Protein AF-A0A925ETJ0-F1 (afdb_monomer_lite)

Structure (mmCIF, N/CA/C/O backbone):
data_AF-A0A925ETJ0-F1
#
_entry.id   AF-A0A925ETJ0-F1
#
loop_
_atom_site.group_PDB
_atom_site.id
_atom_site.type_symbol
_atom_site.label_atom_id
_atom_site.label_alt_id
_atom_site.label_comp_id
_atom_site.label_asym_id
_atom_site.label_entity_id
_atom_site.label_seq_id
_atom_site.pdbx_PDB_ins_code
_atom_site.Cartn_x
_atom_site.Cartn_y
_atom_site.Cartn_z
_atom_site.occupancy
_atom_site.B_iso_or_equiv
_atom_site.auth_seq_id
_atom_site.auth_comp_id
_atom_site.auth_asym_id
_atom_site.auth_atom_id
_atom_site.pdbx_PDB_model_num
ATOM 1 N N . GLU A 1 1 ? -6.598 -4.816 3.043 1.00 66.56 1 GLU A N 1
ATOM 2 C CA . GLU A 1 1 ? -7.677 -4.328 3.926 1.00 66.56 1 GLU A CA 1
ATOM 3 C C . GLU A 1 1 ? -8.921 -3.922 3.136 1.00 66.56 1 GLU A C 1
ATOM 5 O O . GLU A 1 1 ? -9.780 -4.771 2.965 1.00 66.56 1 GLU A O 1
ATOM 10 N N . HIS A 1 2 ? -9.052 -2.706 2.579 1.00 65.56 2 HIS A N 1
ATOM 11 C CA . HIS A 1 2 ? -10.317 -2.332 1.903 1.00 65.56 2 HIS A CA 1
ATOM 12 C C . HIS A 1 2 ? -10.644 -3.180 0.655 1.00 65.56 2 HIS A C 1
ATOM 14 O O . HIS A 1 2 ? -11.808 -3.443 0.371 1.00 65.56 2 HIS A O 1
ATOM 20 N N . HIS A 1 3 ? -9.627 -3.663 -0.064 1.00 73.69 3 HIS A N 1
ATOM 21 C CA . HIS A 1 3 ? -9.819 -4.544 -1.222 1.00 73.69 3 HIS A CA 1
ATOM 22 C C . HIS A 1 3 ? -10.395 -5.924 -0.867 1.00 73.69 3 HIS A C 1
ATOM 24 O O . HIS A 1 3 ? -11.021 -6.538 -1.725 1.00 73.69 3 HIS A O 1
ATOM 30 N N . ASP A 1 4 ? -10.226 -6.381 0.377 1.00 81.75 4 ASP A N 1
ATOM 31 C CA . ASP A 1 4 ? -10.719 -7.684 0.842 1.00 8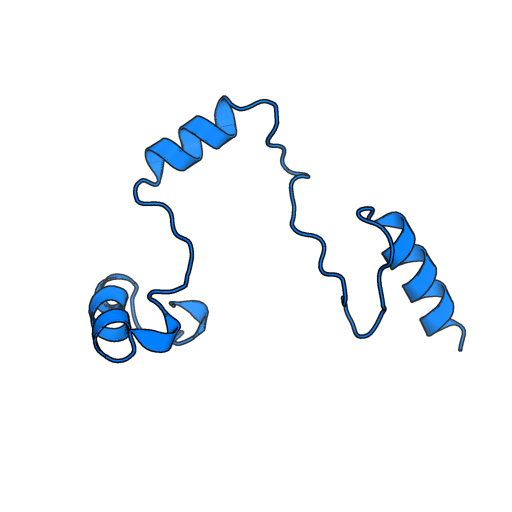1.75 4 ASP A CA 1
ATOM 32 C C . ASP A 1 4 ? -12.212 -7.611 1.212 1.00 81.75 4 ASP A C 1
ATOM 34 O O . ASP A 1 4 ? -12.937 -8.600 1.132 1.00 81.75 4 ASP A O 1
ATOM 38 N N . PHE A 1 5 ? -12.693 -6.411 1.559 1.00 84.69 5 PHE A N 1
ATOM 39 C CA . PHE A 1 5 ? -14.069 -6.155 1.973 1.00 84.69 5 PHE A CA 1
ATOM 40 C C . PHE A 1 5 ? -14.624 -4.896 1.307 1.00 84.69 5 PHE A C 1
ATOM 42 O O . PHE A 1 5 ? -14.753 -3.842 1.932 1.00 84.69 5 PHE A O 1
ATOM 49 N N . SER A 1 6 ? -15.018 -5.017 0.038 1.00 84.56 6 SER A N 1
ATOM 50 C CA . SER A 1 6 ? -15.497 -3.886 -0.773 1.00 84.56 6 SER A CA 1
ATOM 51 C C . SER A 1 6 ? -16.740 -3.181 -0.205 1.00 84.56 6 SER A C 1
ATOM 53 O O . SER A 1 6 ? -17.007 -2.036 -0.554 1.00 84.56 6 SER A O 1
ATOM 55 N N . TYR A 1 7 ? -17.488 -3.840 0.686 1.00 89.12 7 TYR A N 1
ATOM 56 C CA . TYR A 1 7 ? -18.650 -3.270 1.379 1.00 89.12 7 TYR A CA 1
ATOM 57 C C . TYR A 1 7 ? -18.329 -2.621 2.733 1.00 89.12 7 TYR A C 1
ATOM 59 O O . TYR A 1 7 ? -19.216 -2.013 3.334 1.00 89.12 7 TYR A O 1
ATOM 67 N N . ILE A 1 8 ? -17.098 -2.738 3.241 1.00 88.31 8 ILE A N 1
ATOM 68 C CA . ILE A 1 8 ? -16.732 -2.173 4.541 1.00 88.31 8 ILE A CA 1
ATOM 69 C C . ILE A 1 8 ? -16.040 -0.819 4.338 1.00 88.31 8 ILE A C 1
ATOM 71 O O . ILE A 1 8 ? -14.999 -0.749 3.675 1.00 88.31 8 ILE A O 1
ATOM 75 N N . PRO A 1 9 ? -16.581 0.272 4.910 1.00 90.50 9 PRO A N 1
ATOM 76 C CA . PRO A 1 9 ? -15.963 1.582 4.790 1.00 90.50 9 PRO A CA 1
ATOM 77 C C . PRO A 1 9 ? -14.638 1.647 5.561 1.00 90.50 9 PRO A C 1
ATOM 79 O O . PRO A 1 9 ? -14.439 0.985 6.581 1.00 90.50 9 PRO A O 1
ATOM 82 N N . TRP A 1 10 ? -13.735 2.507 5.088 1.00 86.94 10 TRP A N 1
ATOM 83 C CA . TRP A 1 10 ? -12.366 2.658 5.595 1.00 86.94 10 TRP A CA 1
ATOM 84 C C . TRP A 1 10 ? -12.237 2.921 7.109 1.00 86.94 10 TRP A C 1
ATOM 86 O O . TRP A 1 10 ? -11.265 2.511 7.736 1.00 86.94 10 TRP A O 1
ATOM 96 N N . ASN A 1 11 ? -13.234 3.560 7.723 1.00 91.00 11 ASN A N 1
ATOM 97 C CA . ASN A 1 11 ? -13.246 3.900 9.143 1.00 91.00 11 ASN A CA 1
ATOM 98 C C . ASN A 1 11 ? -13.482 2.678 10.039 1.00 91.00 11 ASN A C 1
ATOM 100 O O . ASN A 1 11 ? -13.243 2.760 11.239 1.00 91.00 11 ASN A O 1
ATOM 104 N N . LYS A 1 12 ? -13.943 1.558 9.467 1.00 91.75 12 LYS A N 1
ATOM 105 C CA . LYS A 1 12 ? -14.112 0.277 10.162 1.00 91.75 12 LYS A CA 1
ATOM 106 C C . LYS A 1 12 ? -12.946 -0.690 9.953 1.00 91.75 12 LYS A C 1
ATOM 108 O O . LYS A 1 12 ? -12.917 -1.743 10.578 1.00 91.75 12 LYS A O 1
ATOM 113 N N . LEU A 1 13 ? -11.956 -0.348 9.128 1.00 88.94 13 LEU A N 1
ATOM 114 C CA . LEU A 1 13 ? -10.772 -1.194 8.937 1.00 88.94 13 LEU A CA 1
ATOM 115 C C . LEU A 1 13 ? -10.001 -1.494 10.239 1.00 88.94 13 LEU A C 1
ATOM 117 O O . LEU A 1 13 ? -9.573 -2.637 10.394 1.00 88.94 13 LEU A O 1
ATOM 121 N N . PRO A 1 14 ? -9.887 -0.569 11.221 1.00 91.12 14 PRO A N 1
ATOM 122 C CA . PRO A 1 14 ? -9.245 -0.893 12.497 1.00 91.12 14 PRO A CA 1
ATOM 123 C C . PRO A 1 14 ? -9.923 -2.050 13.245 1.00 91.12 14 PRO A C 1
ATOM 125 O O . PRO A 1 14 ? -9.246 -2.849 13.888 1.00 91.12 14 PRO A O 1
ATOM 128 N N . GLU A 1 15 ? -11.249 -2.170 13.130 1.00 93.25 15 GLU A N 1
ATOM 129 C CA . GLU A 1 15 ? -12.022 -3.263 13.725 1.00 93.25 15 GLU A CA 1
ATOM 130 C C . GLU A 1 15 ? -11.674 -4.601 13.056 1.00 93.25 15 GLU A C 1
ATOM 132 O O . GLU A 1 15 ? -11.375 -5.576 13.741 1.00 93.25 15 GLU A O 1
ATOM 137 N N . ILE A 1 16 ? -11.591 -4.627 11.721 1.00 90.62 16 ILE A N 1
ATOM 138 C CA . ILE A 1 16 ? -11.165 -5.811 10.954 1.00 90.62 16 ILE A CA 1
ATOM 139 C C . ILE A 1 16 ? -9.756 -6.245 11.361 1.00 90.62 16 ILE A C 1
ATOM 141 O O . ILE A 1 16 ? -9.512 -7.423 11.628 1.00 90.62 16 ILE A O 1
ATOM 145 N N . ARG A 1 17 ? -8.828 -5.287 11.441 1.00 91.12 17 ARG A N 1
ATOM 146 C CA . ARG A 1 17 ? -7.447 -5.545 11.849 1.00 91.12 17 ARG A CA 1
ATOM 147 C C . ARG A 1 17 ? -7.364 -6.128 13.261 1.00 91.12 17 ARG A C 1
ATOM 149 O O . ARG A 1 17 ? -6.497 -6.957 13.515 1.00 91.12 17 ARG A O 1
ATOM 156 N N . SER A 1 18 ? -8.263 -5.725 14.161 1.00 93.75 18 SER A N 1
ATOM 157 C CA . SER A 1 18 ? -8.352 -6.286 15.513 1.00 93.75 18 SER A CA 1
ATOM 158 C C . SER A 1 18 ? -8.907 -7.711 15.542 1.00 93.75 18 SER A C 1
ATOM 160 O O . SER A 1 18 ? -8.525 -8.474 16.425 1.00 93.75 18 SER A O 1
ATOM 162 N N . ILE A 1 19 ? -9.819 -8.062 14.632 1.00 94.69 19 ILE A N 1
ATOM 163 C CA . ILE A 1 19 ? -10.446 -9.393 14.575 1.00 94.69 19 ILE A CA 1
ATOM 164 C C . ILE A 1 19 ? -9.491 -10.431 13.977 1.00 94.69 19 ILE A C 1
ATOM 166 O O . ILE A 1 19 ? -9.501 -11.579 14.411 1.00 94.69 19 ILE A O 1
ATOM 170 N N . ALA A 1 20 ? -8.672 -10.032 12.999 1.00 92.25 20 ALA A N 1
ATOM 171 C CA . ALA A 1 20 ? -7.799 -10.939 12.253 1.00 92.25 20 ALA A CA 1
ATOM 172 C C . ALA A 1 20 ? -6.347 -10.406 12.155 1.00 92.25 20 ALA A C 1
ATOM 174 O O . ALA A 1 20 ? -5.835 -10.157 11.055 1.00 92.25 20 ALA A O 1
ATOM 175 N N . PRO A 1 21 ? -5.669 -10.166 13.296 1.00 92.69 21 PRO A N 1
ATOM 176 C CA . PRO A 1 21 ? -4.347 -9.538 13.342 1.00 92.69 21 PRO A CA 1
ATOM 177 C C . PRO A 1 21 ? -3.264 -10.324 12.594 1.00 92.69 21 PRO A C 1
ATOM 179 O O . PRO A 1 21 ? -2.321 -9.722 12.082 1.00 92.69 21 PRO A O 1
ATOM 182 N N . GLU A 1 22 ? -3.388 -11.644 12.494 1.00 94.50 22 GLU A N 1
ATOM 183 C CA . GLU A 1 22 ? -2.460 -12.535 11.796 1.00 94.50 22 GLU A CA 1
ATOM 184 C C . GLU A 1 22 ? -2.347 -12.237 10.294 1.00 94.50 22 GLU A C 1
ATOM 186 O O . GLU A 1 22 ? -1.281 -12.431 9.710 1.00 94.50 22 GLU A O 1
ATOM 191 N N . TYR A 1 23 ? -3.405 -11.698 9.682 1.00 89.88 23 TYR A N 1
ATOM 192 C CA . TYR A 1 23 ? -3.409 -11.329 8.264 1.00 89.88 23 TYR A CA 1
ATOM 193 C C . TYR A 1 23 ? -2.912 -9.901 8.021 1.00 89.88 23 TYR A C 1
ATOM 195 O O . TYR A 1 23 ? -2.383 -9.609 6.950 1.00 89.88 23 TYR A O 1
ATOM 203 N N . TYR A 1 24 ? -3.077 -9.006 9.000 1.00 89.94 24 TYR A N 1
ATOM 204 C CA . TYR A 1 24 ? -2.911 -7.564 8.785 1.00 89.94 24 TYR A CA 1
ATOM 205 C C . TYR A 1 24 ? -1.716 -6.946 9.521 1.00 89.94 24 TYR A C 1
ATOM 207 O O . TYR A 1 24 ? -1.158 -5.956 9.053 1.00 89.94 24 TYR A O 1
ATOM 215 N N . ASN A 1 25 ? -1.254 -7.517 10.639 1.00 91.44 25 ASN A N 1
ATOM 216 C CA . ASN A 1 25 ? -0.133 -6.944 11.395 1.00 91.44 25 ASN A CA 1
ATOM 217 C C . ASN A 1 25 ? 1.228 -7.114 10.717 1.00 91.44 25 ASN A C 1
ATOM 219 O O . ASN A 1 25 ? 2.139 -6.342 11.008 1.00 91.44 25 ASN A O 1
ATOM 223 N N . SER A 1 26 ? 1.365 -8.083 9.813 1.00 92.69 26 SER A N 1
ATOM 224 C CA . SER A 1 26 ? 2.572 -8.272 9.002 1.00 92.69 26 SER A CA 1
ATOM 225 C C . SER A 1 26 ? 2.654 -7.307 7.812 1.00 92.69 26 SER A C 1
ATOM 227 O O . SER A 1 26 ? 3.710 -7.190 7.188 1.00 92.69 26 SER A O 1
ATOM 229 N N . LEU A 1 27 ? 1.564 -6.603 7.485 1.00 89.31 27 LEU A N 1
ATOM 230 C CA . LEU A 1 27 ? 1.525 -5.700 6.342 1.00 89.31 27 LEU A CA 1
ATOM 231 C C . LEU A 1 27 ? 2.294 -4.412 6.632 1.00 89.31 27 LEU A C 1
ATOM 233 O O . LEU A 1 27 ? 2.175 -3.803 7.695 1.00 89.31 27 LEU A O 1
ATOM 237 N N . THR A 1 28 ? 3.061 -3.964 5.641 1.00 89.38 28 THR A N 1
ATOM 238 C CA . THR A 1 28 ? 3.736 -2.665 5.692 1.00 89.38 28 THR A CA 1
ATOM 239 C C . THR A 1 28 ? 2.744 -1.562 5.343 1.00 89.38 28 THR A C 1
ATOM 241 O O . THR A 1 28 ? 1.993 -1.677 4.376 1.00 89.38 28 THR A O 1
ATOM 244 N N . TYR A 1 29 ? 2.753 -0.478 6.115 1.00 90.00 29 TYR A N 1
ATOM 245 C CA . TYR A 1 29 ? 1.883 0.672 5.896 1.00 90.00 29 TYR A CA 1
ATOM 246 C C . TYR A 1 29 ? 2.577 1.972 6.305 1.00 90.00 29 TYR A C 1
ATOM 248 O O . TYR A 1 29 ? 3.563 1.974 7.044 1.00 90.00 29 TYR A O 1
ATOM 256 N N . HIS A 1 30 ? 2.054 3.091 5.811 1.00 92.19 30 HIS A N 1
ATOM 257 C CA . HIS A 1 30 ? 2.533 4.425 6.156 1.00 92.19 30 HIS A CA 1
ATOM 258 C C . HIS A 1 30 ? 1.605 5.071 7.188 1.00 92.19 30 HIS A C 1
ATOM 260 O O . HIS A 1 30 ? 0.387 4.967 7.079 1.00 92.19 30 HIS A O 1
ATOM 266 N N . MET A 1 31 ? 2.181 5.774 8.165 1.00 91.81 31 MET A N 1
ATOM 267 C CA . MET A 1 31 ? 1.422 6.434 9.243 1.00 91.81 31 MET A CA 1
ATOM 268 C C . MET A 1 31 ? 0.887 7.815 8.858 1.00 91.81 31 MET A C 1
ATOM 270 O O . MET A 1 31 ? -0.000 8.344 9.516 1.00 91.81 31 MET A O 1
ATOM 274 N N . SER A 1 32 ? 1.469 8.439 7.832 1.00 95.00 32 SER A N 1
ATOM 275 C CA . SER A 1 32 ? 1.150 9.808 7.430 1.00 95.00 32 SER A CA 1
ATOM 276 C C . SER A 1 32 ? 1.142 9.918 5.918 1.00 95.00 32 SER A C 1
ATOM 278 O O . SER A 1 32 ? 2.147 9.654 5.252 1.00 95.00 32 SER A O 1
ATOM 280 N N . TRP A 1 33 ? -0.002 10.343 5.389 1.00 93.69 33 TRP A N 1
ATOM 281 C CA . TRP A 1 33 ? -0.173 10.563 3.961 1.00 93.69 33 TRP A CA 1
ATOM 282 C C . TRP A 1 33 ? 0.610 11.793 3.488 1.00 93.69 33 TRP A C 1
ATOM 284 O O . TRP A 1 33 ? 1.285 11.733 2.466 1.00 93.69 33 TRP A O 1
ATOM 294 N N . SER A 1 34 ? 0.638 12.868 4.280 1.00 97.50 34 SER A N 1
ATOM 295 C CA . SER A 1 34 ? 1.414 14.072 3.958 1.00 97.50 34 SER A CA 1
ATOM 296 C C . SER A 1 34 ? 2.917 13.792 3.884 1.00 97.50 34 SER A C 1
ATOM 298 O O . SER A 1 34 ? 3.577 14.267 2.965 1.00 97.50 34 SER A O 1
ATOM 300 N N . ASN A 1 35 ? 3.457 12.973 4.796 1.00 96.44 35 ASN A N 1
ATOM 301 C CA . ASN A 1 35 ? 4.874 12.587 4.750 1.00 96.44 35 ASN A CA 1
ATOM 302 C C . ASN A 1 35 ? 5.187 11.734 3.518 1.00 96.44 35 ASN A C 1
ATOM 304 O O . ASN A 1 35 ? 6.253 11.883 2.925 1.00 96.44 35 ASN A O 1
ATOM 308 N N . LEU A 1 36 ? 4.266 10.845 3.131 1.00 94.81 36 LEU A N 1
ATOM 309 C CA . LEU A 1 36 ? 4.408 10.032 1.927 1.00 94.81 36 LEU A CA 1
ATOM 310 C C . LEU A 1 36 ? 4.431 10.907 0.667 1.00 94.81 36 LEU A C 1
ATOM 312 O O . LEU A 1 36 ? 5.318 10.740 -0.166 1.00 94.81 36 LEU A O 1
ATOM 316 N N . VAL A 1 37 ? 3.500 11.860 0.556 1.00 95.69 37 VAL A N 1
ATOM 317 C CA . VAL A 1 37 ? 3.439 12.808 -0.567 1.00 95.69 37 VAL A CA 1
ATOM 318 C C . VAL A 1 37 ? 4.688 13.681 -0.611 1.00 95.69 37 VAL A C 1
ATOM 320 O O . VAL A 1 37 ? 5.289 13.823 -1.670 1.00 95.69 37 VAL A O 1
ATOM 323 N N . TRP A 1 38 ? 5.127 14.217 0.531 1.00 96.94 38 TRP A N 1
ATOM 324 C CA . TRP A 1 38 ? 6.365 14.989 0.605 1.00 96.94 38 TRP A CA 1
ATOM 325 C C . TRP A 1 38 ? 7.563 14.173 0.121 1.00 96.94 38 TRP A C 1
ATOM 327 O O . TRP A 1 38 ? 8.278 14.613 -0.774 1.00 96.94 38 TRP A O 1
ATOM 337 N N . LYS A 1 39 ? 7.733 12.948 0.639 1.00 95.25 39 LYS A N 1
ATOM 338 C CA . LYS A 1 39 ? 8.810 12.053 0.208 1.00 95.25 39 LYS A CA 1
ATOM 339 C C . LYS A 1 39 ? 8.752 11.802 -1.297 1.00 95.25 39 LYS A C 1
ATOM 341 O O . LYS A 1 39 ? 9.775 11.919 -1.952 1.00 95.25 39 LYS A O 1
ATOM 346 N N . PHE A 1 40 ? 7.573 11.515 -1.846 1.00 94.25 40 PHE A N 1
ATOM 347 C CA . PHE A 1 40 ? 7.395 11.314 -3.285 1.00 94.25 40 PHE A CA 1
ATOM 348 C C . PHE A 1 40 ? 7.810 12.539 -4.117 1.00 94.25 40 PHE A C 1
ATOM 350 O O . PHE A 1 40 ? 8.377 12.377 -5.191 1.00 94.25 40 PHE A O 1
ATOM 357 N N . LEU A 1 41 ? 7.553 13.757 -3.628 1.00 95.06 41 LEU A N 1
ATOM 358 C CA . LEU A 1 41 ? 7.898 14.992 -4.337 1.00 95.06 41 LEU A CA 1
ATOM 359 C C . LEU A 1 41 ? 9.382 15.367 -4.224 1.00 95.06 41 LEU A C 1
ATOM 361 O O . LEU A 1 41 ? 9.919 15.976 -5.146 1.00 95.06 41 LEU A O 1
ATOM 365 N N . THR A 1 42 ? 10.038 15.049 -3.105 1.00 97.12 42 THR A N 1
ATOM 366 C CA . THR A 1 42 ? 11.416 15.499 -2.834 1.00 97.12 42 THR A CA 1
ATOM 367 C C . THR A 1 42 ? 12.490 14.438 -3.060 1.00 97.12 42 THR A C 1
ATOM 369 O O . THR A 1 42 ? 13.662 14.776 -3.193 1.00 97.12 42 THR A O 1
ATOM 372 N N . ASP A 1 43 ? 12.130 13.156 -3.043 1.00 95.75 43 ASP A N 1
ATOM 373 C CA . ASP A 1 43 ? 13.075 12.050 -3.185 1.00 95.75 43 ASP A CA 1
ATOM 374 C C . ASP A 1 43 ? 13.293 11.707 -4.666 1.00 95.75 43 ASP A C 1
ATOM 376 O O . ASP A 1 43 ? 12.467 11.054 -5.300 1.00 95.75 43 ASP A O 1
ATOM 380 N N . HIS A 1 44 ? 14.442 12.110 -5.212 1.00 92.75 44 HIS A N 1
ATOM 381 C CA . HIS A 1 44 ? 14.810 11.856 -6.610 1.00 92.75 44 HIS A CA 1
ATOM 382 C C . HIS A 1 44 ? 15.010 10.370 -6.956 1.00 92.75 44 HIS A C 1
ATOM 384 O O . HIS A 1 44 ? 15.115 10.035 -8.135 1.00 92.75 44 HIS A O 1
ATOM 390 N N . SER A 1 45 ? 15.074 9.473 -5.964 1.00 91.88 45 SER A N 1
ATOM 391 C CA . SER A 1 45 ? 15.125 8.026 -6.210 1.00 91.88 45 SER A CA 1
ATOM 392 C C . SER A 1 45 ? 13.754 7.427 -6.546 1.00 91.88 45 SER A C 1
ATOM 394 O O . SER A 1 45 ? 13.668 6.298 -7.039 1.00 91.88 45 SER A O 1
ATOM 396 N N . ILE A 1 46 ? 12.675 8.176 -6.303 1.00 90.94 46 ILE A N 1
ATOM 397 C CA . ILE A 1 46 ? 11.302 7.754 -6.557 1.00 90.94 46 ILE A CA 1
ATOM 398 C 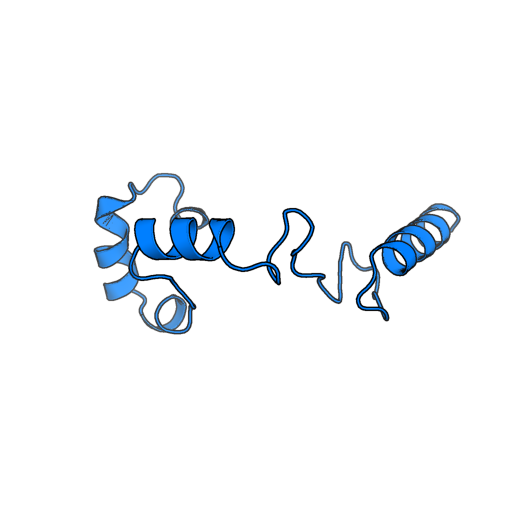C . ILE A 1 46 ? 10.798 8.461 -7.813 1.00 90.94 46 ILE A C 1
ATOM 400 O O . ILE A 1 46 ? 10.850 9.679 -7.941 1.00 90.94 46 ILE A O 1
ATOM 404 N N . SER A 1 47 ? 10.285 7.680 -8.758 1.00 88.75 47 SER A N 1
ATOM 405 C CA . SER A 1 47 ? 9.688 8.183 -9.990 1.00 88.75 47 SER A CA 1
ATOM 406 C C . SER A 1 47 ? 8.339 7.519 -10.238 1.00 88.75 47 SER A C 1
ATOM 408 O O . SER A 1 47 ? 8.005 6.504 -9.626 1.00 88.75 47 SER A O 1
ATOM 410 N N . LEU A 1 48 ? 7.583 8.035 -11.206 1.00 87.00 48 LEU A N 1
ATOM 411 C CA . LEU A 1 48 ? 6.357 7.386 -11.685 1.00 87.00 48 LEU A CA 1
ATOM 412 C C . LEU A 1 48 ? 6.606 5.983 -12.270 1.00 87.00 48 LEU A C 1
ATOM 414 O O . LEU A 1 48 ? 5.675 5.191 -12.383 1.00 87.00 48 LEU A O 1
ATOM 418 N N . PHE A 1 49 ? 7.856 5.662 -12.615 1.00 83.00 49 PHE A N 1
ATOM 419 C CA . PHE A 1 49 ? 8.267 4.349 -13.112 1.00 83.00 49 PHE A CA 1
ATOM 420 C C . PHE A 1 49 ? 8.752 3.413 -11.995 1.00 83.00 49 PHE A C 1
ATOM 422 O O . PHE A 1 49 ? 9.032 2.242 -12.256 1.00 83.00 49 PHE A O 1
ATOM 429 N N . SER A 1 50 ? 8.829 3.891 -10.748 1.00 82.88 50 SER A N 1
ATOM 430 C CA . SER A 1 50 ? 9.192 3.084 -9.583 1.00 82.88 50 SER A CA 1
ATOM 431 C C . SER A 1 50 ? 8.024 2.169 -9.203 1.00 82.88 50 SER A C 1
ATOM 433 O O . SER A 1 50 ? 7.170 2.514 -8.390 1.00 82.88 50 SER A O 1
ATOM 435 N N . ARG A 1 51 ? 7.980 0.983 -9.815 1.00 78.94 51 ARG A N 1
ATOM 436 C CA . ARG A 1 51 ? 6.968 -0.056 -9.577 1.00 78.94 51 ARG A CA 1
ATOM 437 C C . ARG A 1 51 ? 7.620 -1.370 -9.152 1.00 78.94 51 ARG A C 1
ATOM 439 O O . ARG A 1 51 ? 8.727 -1.692 -9.577 1.00 78.94 51 ARG A O 1
ATOM 446 N N . THR A 1 52 ? 6.902 -2.177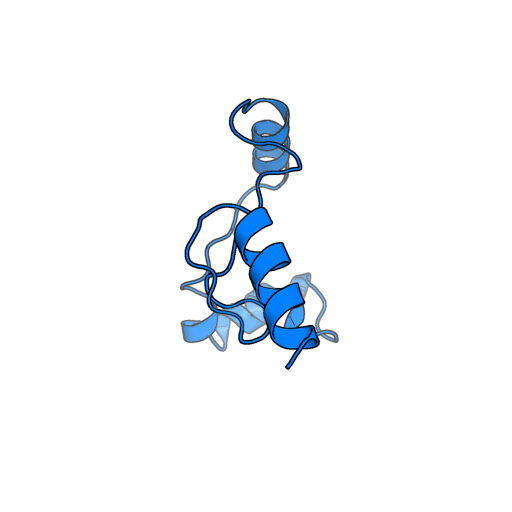 -8.379 1.00 76.88 52 THR A N 1
ATOM 447 C CA . THR A 1 52 ? 7.329 -3.544 -8.059 1.00 76.88 52 THR A CA 1
ATOM 448 C C . THR A 1 52 ? 7.156 -4.446 -9.280 1.00 76.88 52 THR A C 1
ATOM 450 O O . THR A 1 52 ? 6.048 -4.591 -9.802 1.00 76.88 52 THR A O 1
ATOM 453 N N . ILE A 1 53 ? 8.240 -5.080 -9.725 1.00 72.88 53 ILE A N 1
ATOM 454 C CA . ILE A 1 53 ? 8.186 -6.157 -10.718 1.00 72.88 53 ILE A CA 1
ATOM 455 C C . ILE A 1 53 ? 7.980 -7.465 -9.960 1.00 72.88 53 ILE A C 1
ATOM 457 O O . ILE A 1 53 ? 8.638 -7.719 -8.957 1.00 72.88 53 ILE A O 1
ATOM 461 N N . ARG A 1 54 ? 7.001 -8.253 -10.403 1.00 74.50 54 ARG A N 1
ATOM 462 C CA . ARG A 1 54 ? 6.709 -9.569 -9.836 1.00 74.50 54 ARG A CA 1
ATOM 463 C C . ARG A 1 54 ? 7.433 -10.618 -10.664 1.00 74.50 54 ARG A C 1
ATOM 465 O O . ARG A 1 54 ? 7.265 -10.630 -11.881 1.00 74.50 54 ARG A O 1
ATOM 472 N N . ASP A 1 55 ? 8.121 -11.534 -9.996 1.00 71.69 55 ASP A N 1
ATOM 473 C CA . ASP A 1 55 ? 8.868 -12.628 -10.636 1.00 71.69 55 ASP A CA 1
ATOM 474 C C . ASP A 1 55 ? 7.963 -13.573 -11.448 1.00 71.69 55 ASP A C 1
ATOM 476 O O . ASP A 1 55 ? 8.415 -14.291 -12.338 1.00 71.69 55 ASP A O 1
ATOM 480 N N . ASN A 1 56 ? 6.660 -13.575 -11.153 1.00 70.44 56 ASN A N 1
ATOM 481 C CA . ASN A 1 56 ? 5.668 -14.382 -11.849 1.00 70.44 56 ASN A CA 1
ATOM 482 C C . ASN A 1 56 ? 4.468 -13.522 -12.263 1.00 70.44 56 ASN A C 1
ATOM 484 O O . ASN A 1 56 ? 3.512 -13.332 -11.506 1.00 70.44 56 ASN A O 1
ATOM 488 N N . LYS A 1 57 ? 4.534 -12.962 -13.473 1.00 67.38 57 LYS A N 1
ATOM 489 C CA . LYS A 1 57 ? 3.460 -12.148 -14.054 1.00 67.38 57 LYS A CA 1
ATOM 490 C C . LYS A 1 57 ? 2.767 -12.973 -15.141 1.00 67.38 57 LYS A C 1
ATOM 492 O O . LYS A 1 57 ? 3.335 -13.212 -16.196 1.00 67.38 57 LYS A O 1
ATOM 497 N N . GLY A 1 58 ? 1.548 -13.451 -14.877 1.00 69.69 58 GLY A N 1
ATOM 498 C CA . GLY A 1 58 ? 0.753 -14.207 -15.862 1.00 69.69 58 GLY A CA 1
ATOM 499 C C . GLY A 1 58 ? 1.250 -15.634 -16.157 1.00 69.69 58 GLY A C 1
ATOM 500 O O . GLY A 1 58 ? 1.101 -16.108 -17.287 1.00 69.69 58 GLY A O 1
ATOM 501 N N . ASN A 1 59 ? 1.835 -16.322 -15.166 1.00 71.88 59 ASN A N 1
ATOM 502 C CA . ASN A 1 59 ? 2.519 -17.618 -15.322 1.00 71.88 59 ASN A CA 1
ATOM 503 C C . ASN A 1 59 ? 3.747 -17.558 -16.243 1.00 71.88 59 ASN A C 1
ATOM 505 O O . ASN A 1 59 ? 4.133 -18.566 -16.831 1.00 71.88 59 ASN A O 1
ATOM 509 N N . VAL A 1 60 ? 4.339 -16.374 -16.392 1.00 72.56 60 VAL A N 1
ATOM 510 C CA . VAL A 1 60 ? 5.589 -16.155 -17.118 1.00 72.56 60 VAL A CA 1
ATOM 511 C C . VAL A 1 60 ? 6.667 -15.838 -16.091 1.00 72.56 60 VAL A C 1
ATOM 513 O O . VAL A 1 60 ? 6.476 -14.964 -15.240 1.00 72.56 60 VAL A O 1
ATOM 516 N N . LYS A 1 61 ? 7.763 -16.599 -16.130 1.00 71.62 61 LYS A N 1
ATOM 517 C CA . LYS A 1 61 ? 8.832 -16.539 -15.135 1.00 71.62 61 LYS A CA 1
ATOM 518 C C . LYS A 1 61 ? 9.822 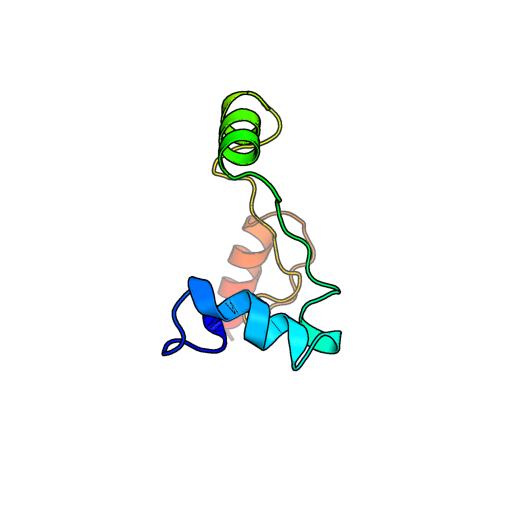-15.450 -15.539 1.00 71.62 61 LYS A C 1
ATOM 520 O O . LYS A 1 61 ? 10.699 -15.690 -16.358 1.00 71.62 61 LYS A O 1
ATOM 525 N N . VAL A 1 62 ? 9.673 -14.254 -14.983 1.00 71.62 62 VAL A N 1
ATOM 526 C CA . VAL A 1 62 ? 10.548 -13.118 -15.298 1.00 71.62 62 VAL A CA 1
ATOM 527 C C . VAL A 1 62 ? 11.862 -13.299 -14.531 1.00 71.62 62 VAL A C 1
ATOM 529 O O . VAL A 1 62 ? 11.864 -13.520 -13.323 1.00 71.62 62 VAL A O 1
ATOM 532 N N . THR A 1 63 ? 12.977 -13.293 -15.251 1.00 70.94 63 THR A N 1
ATOM 533 C CA . THR A 1 63 ? 14.342 -13.511 -14.742 1.00 70.94 63 THR A CA 1
ATOM 534 C C . THR A 1 63 ? 15.089 -12.207 -14.470 1.00 70.94 63 THR A C 1
ATOM 536 O O . THR A 1 63 ? 16.084 -12.205 -13.746 1.00 70.94 63 THR A O 1
ATOM 539 N N . SER A 1 64 ? 14.605 -11.098 -15.032 1.00 64.00 64 SER A N 1
ATOM 540 C CA . SER A 1 64 ? 15.209 -9.772 -14.942 1.00 64.00 64 SER A CA 1
ATOM 541 C C . SER A 1 64 ? 14.329 -8.789 -14.171 1.00 64.00 64 SER A C 1
ATOM 543 O O . SER A 1 64 ? 13.104 -8.796 -14.265 1.00 64.00 64 SER A O 1
ATOM 545 N N . SER A 1 65 ? 14.963 -7.848 -13.474 1.00 64.25 65 SER A N 1
ATOM 546 C CA . SER A 1 65 ? 14.327 -6.671 -12.872 1.00 64.25 65 SER A CA 1
ATOM 547 C C . SER A 1 65 ? 13.882 -5.618 -13.907 1.00 64.25 65 SER A C 1
ATOM 549 O O . SER A 1 65 ? 13.613 -4.475 -13.546 1.00 64.25 65 SER A O 1
ATOM 551 N N . GLY A 1 66 ? 13.802 -5.969 -15.195 1.00 65.19 66 GLY A N 1
ATOM 552 C CA . GLY A 1 66 ? 13.384 -5.094 -16.291 1.00 65.19 66 GLY A CA 1
ATOM 553 C C . GLY A 1 66 ? 12.103 -5.565 -16.986 1.00 65.19 66 GLY A C 1
ATOM 554 O O . GLY A 1 66 ? 11.821 -6.754 -17.086 1.00 65.19 66 GLY A O 1
ATOM 555 N N 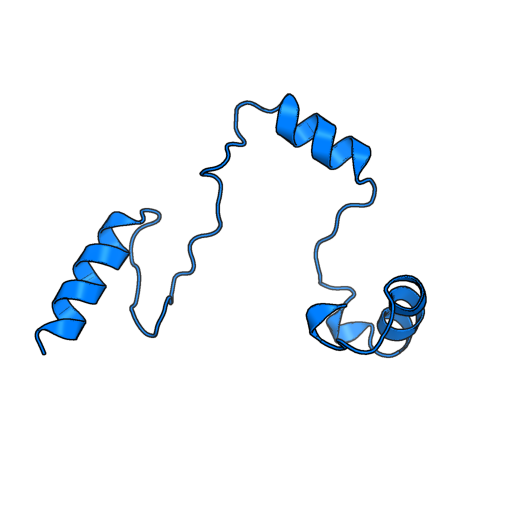. GLU A 1 67 ? 11.325 -4.620 -17.520 1.00 69.44 67 GLU A N 1
ATOM 556 C CA . GLU A 1 67 ? 10.056 -4.915 -18.213 1.00 69.44 67 GLU A CA 1
ATOM 557 C C . GLU A 1 67 ? 10.246 -5.632 -19.558 1.00 69.44 67 GLU A C 1
ATOM 559 O O . GLU A 1 67 ? 9.361 -6.364 -19.998 1.00 69.44 67 GLU A O 1
ATOM 564 N N . ASN A 1 68 ? 11.407 -5.449 -20.191 1.00 77.75 68 ASN A N 1
ATOM 565 C CA . ASN A 1 68 ? 11.718 -6.004 -21.510 1.00 77.75 68 ASN A CA 1
ATOM 566 C C . ASN A 1 68 ? 11.649 -7.538 -21.522 1.00 77.75 68 ASN A C 1
ATOM 568 O O . ASN A 1 68 ? 11.052 -8.109 -22.428 1.00 77.75 68 ASN A O 1
ATOM 572 N N . ASP A 1 69 ? 12.169 -8.185 -20.474 1.00 78.00 69 ASP A N 1
ATOM 573 C CA . ASP A 1 69 ? 12.158 -9.646 -20.319 1.00 78.00 69 ASP A CA 1
ATOM 574 C C . ASP A 1 69 ? 10.723 -10.200 -20.282 1.00 78.00 69 ASP A C 1
ATOM 576 O O . ASP A 1 69 ? 10.389 -11.162 -20.970 1.00 78.00 69 ASP A O 1
ATOM 580 N N . TYR A 1 70 ? 9.815 -9.525 -19.570 1.00 75.88 70 TYR A N 1
ATOM 581 C CA . TYR A 1 70 ? 8.396 -9.890 -19.576 1.00 75.88 70 TYR A CA 1
ATOM 582 C C . TYR A 1 70 ? 7.769 -9.787 -20.975 1.00 75.88 70 TYR A C 1
ATOM 584 O O . TYR A 1 70 ? 7.023 -10.679 -21.383 1.00 75.88 70 TYR A O 1
ATOM 592 N N . HIS A 1 71 ? 8.053 -8.708 -21.713 1.00 77.75 71 HIS A N 1
ATOM 593 C CA . HIS A 1 71 ? 7.504 -8.507 -23.056 1.00 77.75 71 HIS A CA 1
ATOM 594 C C . HIS A 1 71 ? 8.037 -9.525 -24.072 1.00 77.75 71 HIS A C 1
ATOM 596 O O . HIS A 1 71 ? 7.287 -9.955 -24.948 1.00 77.75 71 HIS A O 1
ATOM 602 N N . GLU A 1 72 ? 9.300 -9.931 -23.955 1.00 82.69 72 GLU A N 1
ATOM 603 C CA . GLU A 1 72 ? 9.883 -10.989 -24.782 1.00 82.69 72 GLU A CA 1
ATOM 604 C C . GLU A 1 72 ? 9.253 -12.349 -24.476 1.00 82.69 72 GLU A C 1
ATOM 606 O O . GLU A 1 72 ? 8.794 -13.038 -25.388 1.00 82.69 72 GLU A O 1
ATOM 611 N N . GLN A 1 73 ? 9.145 -12.713 -23.198 1.00 77.69 73 GLN A N 1
ATOM 612 C CA . GLN A 1 73 ? 8.594 -14.010 -22.815 1.00 77.69 73 GLN A CA 1
ATOM 613 C C . GLN A 1 73 ? 7.092 -14.150 -23.104 1.00 77.69 73 GLN A C 1
ATOM 615 O O . GLN A 1 73 ? 6.639 -15.245 -23.439 1.00 77.69 73 GLN A O 1
ATOM 620 N N . ILE A 1 74 ? 6.312 -13.064 -23.034 1.00 79.88 74 ILE A N 1
ATOM 621 C CA . ILE A 1 74 ? 4.911 -13.091 -23.479 1.00 79.88 74 ILE A CA 1
ATOM 622 C C . ILE A 1 74 ? 4.798 -13.363 -24.975 1.00 79.88 74 ILE A C 1
ATOM 624 O O . ILE A 1 74 ? 3.993 -14.206 -25.359 1.00 79.88 74 ILE A O 1
ATOM 628 N N . LYS A 1 75 ? 5.627 -12.719 -25.809 1.00 83.06 75 LYS A N 1
ATOM 629 C CA . LYS A 1 75 ? 5.621 -12.988 -27.254 1.00 83.06 75 LYS A CA 1
ATOM 630 C C . LYS A 1 75 ? 5.929 -14.453 -27.539 1.00 83.06 75 LYS A C 1
ATOM 632 O O . LYS A 1 75 ? 5.253 -15.057 -28.357 1.00 83.06 75 LYS A O 1
ATOM 637 N N . ILE A 1 76 ? 6.911 -15.033 -26.844 1.00 79.50 76 ILE A N 1
ATOM 638 C CA . ILE A 1 76 ? 7.239 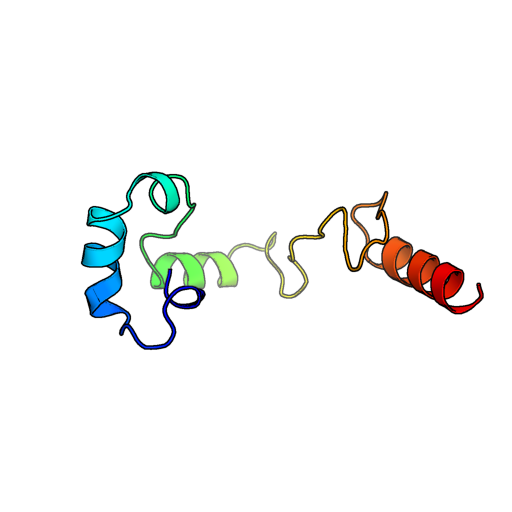-16.460 -26.983 1.00 79.50 76 ILE A CA 1
ATOM 639 C C . ILE A 1 76 ? 6.031 -17.332 -26.620 1.00 79.50 76 ILE A C 1
ATOM 641 O O . ILE A 1 76 ? 5.709 -18.258 -27.356 1.00 79.50 76 ILE A O 1
ATOM 645 N N . LYS A 1 77 ? 5.337 -17.024 -25.518 1.00 77.94 77 LYS A N 1
ATOM 646 C CA . LYS A 1 77 ? 4.158 -17.776 -25.070 1.00 77.94 77 LYS A CA 1
ATOM 647 C C . LYS A 1 77 ? 2.965 -17.675 -26.028 1.00 77.94 77 LYS A C 1
ATOM 649 O O . LYS A 1 77 ? 2.200 -18.621 -26.100 1.00 77.94 77 LYS A O 1
ATOM 654 N N . GLU A 1 78 ? 2.788 -16.554 -26.723 1.00 79.06 78 GLU A N 1
ATOM 655 C CA . GLU A 1 78 ? 1.691 -16.358 -27.689 1.00 79.06 78 GLU A CA 1
ATOM 656 C C . GLU A 1 78 ? 1.951 -17.015 -29.057 1.00 79.06 78 GLU A C 1
ATOM 658 O O . GLU A 1 78 ? 1.021 -17.167 -29.846 1.00 79.06 78 GLU A O 1
ATOM 663 N N . ILE A 1 79 ? 3.201 -17.389 -29.349 1.00 74.88 79 ILE A N 1
ATOM 664 C CA . ILE A 1 79 ? 3.599 -18.056 -30.602 1.00 74.88 79 ILE A CA 1
ATOM 665 C C . ILE A 1 79 ? 3.462 -19.592 -30.508 1.00 74.88 79 ILE A C 1
ATOM 667 O O . ILE A 1 79 ? 3.437 -20.263 -31.541 1.00 74.88 79 ILE A O 1
ATOM 671 N N . VAL A 1 80 ? 3.370 -20.144 -29.292 1.00 57.22 80 VAL A N 1
ATOM 672 C CA . VAL A 1 80 ? 3.192 -21.583 -29.003 1.00 57.22 80 VAL A CA 1
ATOM 673 C C . VAL A 1 80 ? 1.720 -21.904 -28.783 1.00 57.22 80 VAL A C 1
ATOM 675 O O . VAL A 1 80 ? 1.270 -22.936 -29.326 1.00 57.22 80 VAL A O 1
#

pLDDT: mean 83.8, std 10.18, range [57.22, 97.5]

Foldseek 3Di:
DCVVPVPDDPVCVVVVCVVCVVVPVPDDDDPDPVVVVVCCVPPPVHDPPPDDDDCQDPNFGQPDPDPVSVVVSVVVVVVD

Sequence (80 aa):
EHHDFSYIPWNKLPEIRSIAPEYYNSLTYHMSWSNLVWKFLTDHSISLFSRTIRDNKGNVKVTSSGENDYHEQIKIKEIV

Radius of gyration: 18.34 Å; chains: 1; bounding box: 34×37×46 Å

Secondary structure (DSSP, 8-state):
-TTT-TTS-GGGHHHHHHH-HHHHTTS---S-HHHHHHHHHH-TT--TT--PPPSEETTEE--SSSHHHHHHHHHHHHH-